Protein AF-A0A847N2Q4-F1 (afdb_monomer_lite)

Secondary structure (DSSP, 8-state):
--TTSTTHHHHHHHHHHHHHHHHHHHH-GGGGGS-HHHHHHHHHHHHHHHHHHHHHHHHHS-TT-HHHHHHHHHHHHHHHHH-S-SHHHHHHHHHHHHHHH-

Sequence (102 aa):
MNTQLPFIIPILVSALATFLVRILPYYVTFLDRLPPFLSRSLRLLPIAALGPLIFPGVIVDFPNRWYAGLVAVMVSSLIAYRRNGMIIPILSSILVTYLLLL

Foldseek 3Di:
DDPPPPPVVVVVVVVVVVVCVVCCVVPPPCLVVDDPVVVVVVVCVVVVVCCVVVVVCCQPVCPPCSVQSVVLLVVLVVVVVVDPDPPVSVVSSVVSSVVSVD

pLDDT: mean 85.23, std 9.88, range [46.88, 95.31]

Structure (mmCIF, N/CA/C/O backbone):
data_AF-A0A847N2Q4-F1
#
_entry.id   AF-A0A847N2Q4-F1
#
loop_
_atom_site.group_PDB
_atom_site.id
_atom_site.type_symbol
_atom_site.label_atom_id
_atom_site.label_alt_id
_atom_site.label_comp_id
_atom_site.label_asym_id
_atom_site.label_entity_id
_atom_site.label_seq_id
_atom_site.pdbx_PDB_ins_code
_atom_site.Cartn_x
_atom_site.Cartn_y
_atom_site.Cartn_z
_atom_site.occupancy
_atom_site.B_iso_or_equiv
_atom_site.auth_seq_id
_atom_site.auth_comp_id
_atom_site.auth_asym_id
_atom_site.auth_atom_id
_atom_site.pdbx_PDB_model_num
ATOM 1 N N . MET A 1 1 ? 35.613 -19.715 10.693 1.00 46.88 1 MET A N 1
ATOM 2 C CA . MET A 1 1 ? 34.349 -20.388 11.070 1.00 46.88 1 MET A CA 1
ATOM 3 C C . MET A 1 1 ? 33.524 -19.463 11.971 1.00 46.88 1 MET A C 1
ATOM 5 O O . MET A 1 1 ? 33.681 -19.590 13.171 1.00 46.88 1 MET A O 1
ATOM 9 N N . ASN A 1 2 ? 32.731 -18.505 11.445 1.00 48.75 2 ASN A N 1
ATOM 10 C CA . ASN A 1 2 ? 31.549 -17.954 12.163 1.00 48.75 2 ASN A CA 1
ATOM 11 C C . ASN A 1 2 ? 30.664 -16.968 11.351 1.00 48.75 2 ASN A C 1
ATOM 13 O O . ASN A 1 2 ? 30.129 -16.008 11.894 1.00 48.75 2 ASN A O 1
ATOM 17 N N . THR A 1 3 ? 30.488 -17.155 10.041 1.00 60.59 3 THR A N 1
ATOM 18 C CA . THR A 1 3 ? 29.718 -16.213 9.195 1.00 60.59 3 THR A CA 1
ATOM 19 C C . THR A 1 3 ? 28.225 -16.548 9.059 1.00 60.59 3 THR A C 1
ATOM 21 O O . THR A 1 3 ? 27.536 -15.913 8.272 1.00 60.59 3 THR A O 1
ATOM 24 N N . GLN A 1 4 ? 27.699 -17.499 9.844 1.00 59.22 4 GLN A N 1
ATOM 25 C CA . GLN A 1 4 ? 26.274 -17.886 9.838 1.00 59.22 4 GLN A CA 1
ATOM 26 C C . GLN A 1 4 ? 25.411 -17.094 10.847 1.00 59.22 4 GLN A C 1
ATOM 28 O O . GLN A 1 4 ? 24.186 -17.149 10.800 1.00 59.22 4 GLN A O 1
ATOM 33 N N . LEU A 1 5 ? 26.033 -16.314 11.744 1.00 59.56 5 LEU A N 1
ATOM 34 C CA . LEU A 1 5 ? 25.346 -15.497 12.754 1.00 59.56 5 LEU A CA 1
ATOM 35 C C . LEU A 1 5 ? 24.836 -14.097 12.320 1.00 59.56 5 LEU A C 1
ATOM 37 O O . LEU A 1 5 ? 24.027 -13.548 13.071 1.00 59.56 5 LEU A O 1
ATOM 41 N N . PRO A 1 6 ? 25.217 -13.474 11.177 1.00 69.88 6 PRO A N 1
ATOM 42 C CA . PRO A 1 6 ? 24.822 -12.088 10.906 1.00 69.88 6 PRO A CA 1
ATOM 43 C C . PRO A 1 6 ? 23.334 -11.933 10.558 1.00 69.88 6 PRO A C 1
ATOM 45 O O . PRO A 1 6 ? 22.818 -10.822 10.609 1.00 69.88 6 PRO A O 1
ATOM 48 N N . PHE A 1 7 ? 22.625 -13.022 10.241 1.00 78.44 7 PHE A N 1
ATOM 49 C CA . PHE A 1 7 ? 21.211 -12.975 9.851 1.00 78.44 7 PHE A CA 1
ATOM 50 C C . PHE A 1 7 ? 20.244 -13.198 11.018 1.00 78.44 7 PHE A C 1
ATOM 52 O O . PHE A 1 7 ? 19.128 -12.687 10.992 1.00 78.44 7 PHE A O 1
ATOM 59 N N . ILE A 1 8 ? 20.661 -13.910 12.070 1.00 85.62 8 ILE A N 1
ATOM 60 C CA . ILE A 1 8 ? 19.781 -14.236 13.205 1.00 85.62 8 ILE A CA 1
ATOM 61 C C . ILE A 1 8 ? 19.359 -12.966 13.948 1.00 85.62 8 ILE A C 1
ATOM 63 O O . ILE A 1 8 ? 18.192 -12.815 14.297 1.00 85.62 8 ILE A O 1
ATOM 67 N N . ILE A 1 9 ? 20.289 -12.031 14.147 1.00 88.56 9 ILE A N 1
ATOM 68 C CA . ILE A 1 9 ? 20.039 -10.772 14.858 1.00 88.56 9 ILE A CA 1
ATOM 69 C C . ILE A 1 9 ? 18.968 -9.918 14.147 1.00 88.56 9 ILE A C 1
ATOM 71 O O . ILE A 1 9 ? 17.964 -9.607 14.787 1.00 88.56 9 ILE A O 1
ATOM 75 N N . PRO A 1 10 ? 19.090 -9.562 12.851 1.00 88.88 10 PRO A N 1
ATOM 76 C CA . PRO A 1 10 ? 18.062 -8.776 12.166 1.00 88.88 10 PRO A CA 1
ATOM 77 C C . PRO A 1 10 ? 16.721 -9.511 12.041 1.00 88.88 10 PRO A C 1
ATOM 79 O O . PRO A 1 10 ? 15.672 -8.870 12.117 1.00 88.88 10 PRO A O 1
ATOM 82 N N . ILE A 1 11 ? 16.718 -10.843 11.918 1.00 90.06 11 ILE A N 1
ATOM 83 C CA . ILE A 1 11 ? 15.478 -11.635 11.939 1.00 90.06 11 ILE A CA 1
ATOM 84 C C . ILE A 1 11 ? 14.800 -11.524 13.308 1.00 90.06 11 ILE A C 1
ATOM 86 O O . ILE A 1 11 ? 13.611 -11.231 13.376 1.00 90.06 11 ILE A O 1
ATOM 90 N N . LEU A 1 12 ? 15.542 -11.702 14.402 1.00 91.75 12 LEU A N 1
ATOM 91 C CA . LEU A 1 12 ? 14.983 -11.621 15.750 1.00 91.75 12 LEU A CA 1
ATOM 92 C C . LEU A 1 12 ? 14.474 -10.207 16.063 1.00 91.75 12 LEU A C 1
ATOM 94 O O . LEU A 1 12 ? 13.387 -10.052 16.613 1.00 91.75 12 LEU A O 1
ATOM 98 N N . VAL A 1 13 ? 15.220 -9.176 15.657 1.00 92.44 13 VAL A N 1
ATOM 99 C CA . VAL A 1 13 ? 14.832 -7.769 15.831 1.00 92.44 13 VAL A CA 1
ATOM 100 C C . VAL A 1 13 ? 13.582 -7.430 15.015 1.00 92.44 13 VAL A C 1
ATOM 102 O O . VAL A 1 13 ? 12.649 -6.843 15.558 1.00 92.44 13 VAL A O 1
ATOM 105 N N . SER A 1 14 ? 13.517 -7.818 13.738 1.00 91.62 14 SER A N 1
ATOM 106 C CA . SER A 1 14 ? 12.342 -7.564 12.888 1.00 91.62 14 SER A CA 1
ATOM 107 C C . SER A 1 14 ? 11.114 -8.355 13.341 1.00 91.62 14 SER A C 1
ATOM 109 O O . SER A 1 14 ? 10.007 -7.809 13.363 1.00 91.62 14 SER A O 1
ATOM 111 N N . ALA A 1 15 ? 11.299 -9.604 13.777 1.00 91.19 15 ALA A N 1
ATOM 112 C CA . ALA A 1 15 ? 10.242 -10.415 14.364 1.00 91.19 15 ALA A CA 1
ATOM 113 C C . ALA A 1 15 ? 9.693 -9.763 15.637 1.00 91.19 15 ALA A C 1
ATOM 115 O O . ALA A 1 15 ? 8.481 -9.588 15.754 1.00 91.19 15 ALA A O 1
ATOM 116 N N . LEU A 1 16 ? 10.569 -9.336 16.553 1.00 94.25 16 LEU A N 1
ATOM 117 C CA . LEU A 1 16 ? 10.173 -8.694 17.804 1.00 94.25 16 LEU A CA 1
ATOM 118 C C . LEU A 1 16 ? 9.487 -7.348 17.546 1.00 94.25 16 LEU A C 1
ATOM 120 O O . LEU A 1 16 ? 8.418 -7.104 18.098 1.00 94.25 16 LEU A O 1
ATOM 124 N N . ALA A 1 17 ? 10.026 -6.518 16.648 1.00 93.19 17 ALA A N 1
ATOM 125 C CA . ALA A 1 17 ? 9.414 -5.251 16.252 1.00 93.19 17 ALA A CA 1
ATOM 126 C C . ALA A 1 17 ? 8.009 -5.449 15.656 1.00 93.19 17 ALA A C 1
ATOM 128 O O . ALA A 1 17 ? 7.062 -4.777 16.065 1.00 93.19 17 ALA A O 1
ATOM 129 N N . THR A 1 18 ? 7.843 -6.409 14.739 1.00 91.19 18 THR A N 1
ATOM 130 C CA . THR A 1 18 ? 6.541 -6.701 14.116 1.00 91.19 18 THR A CA 1
ATOM 131 C C . THR A 1 18 ? 5.546 -7.231 15.141 1.00 91.19 18 THR A C 1
ATOM 133 O O . THR A 1 18 ? 4.391 -6.809 15.154 1.00 91.19 18 THR A O 1
ATOM 136 N N . PHE A 1 19 ? 5.989 -8.139 16.016 1.00 89.94 19 PHE A N 1
ATOM 137 C CA . PHE A 1 19 ? 5.151 -8.712 17.063 1.00 89.94 19 PHE A CA 1
ATOM 138 C C . PHE A 1 19 ? 4.672 -7.621 18.023 1.00 89.94 19 PHE A C 1
ATOM 140 O O . PHE A 1 19 ? 3.477 -7.521 18.285 1.00 89.94 19 PHE A O 1
ATOM 147 N N . LEU A 1 20 ? 5.570 -6.730 18.448 1.00 89.19 20 LEU A N 1
ATOM 148 C CA . LEU A 1 20 ? 5.247 -5.625 19.345 1.00 89.19 20 LEU A CA 1
ATOM 149 C C . LEU A 1 20 ? 4.206 -4.675 18.733 1.00 89.19 20 LEU A C 1
ATOM 151 O O . LEU A 1 20 ? 3.201 -4.380 19.376 1.00 89.19 20 LEU A O 1
ATOM 155 N N . VAL A 1 21 ? 4.388 -4.270 17.469 1.00 86.62 21 VAL A N 1
ATOM 156 C CA . VAL A 1 21 ? 3.419 -3.431 16.736 1.00 86.62 21 VAL A CA 1
ATOM 157 C C . VAL A 1 21 ? 2.057 -4.124 16.603 1.00 86.62 21 VAL A C 1
ATOM 159 O O . VAL A 1 21 ? 1.027 -3.456 16.663 1.00 86.62 21 VAL A O 1
ATOM 162 N N . ARG A 1 22 ? 2.024 -5.457 16.467 1.00 84.06 22 ARG A N 1
ATOM 163 C CA . ARG A 1 22 ? 0.784 -6.247 16.344 1.00 84.06 22 ARG A CA 1
ATOM 164 C C . ARG A 1 22 ? 0.034 -6.426 17.661 1.00 84.06 22 ARG A C 1
ATOM 166 O O . ARG A 1 22 ? -1.191 -6.486 17.642 1.00 84.06 22 ARG A O 1
ATOM 173 N N . ILE A 1 23 ? 0.749 -6.527 18.781 1.00 87.00 23 ILE A N 1
ATOM 174 C CA . ILE A 1 23 ? 0.156 -6.667 20.121 1.00 87.00 23 ILE A CA 1
ATOM 175 C C . ILE A 1 23 ? -0.285 -5.309 20.678 1.00 87.00 23 ILE A C 1
ATOM 177 O O . ILE A 1 23 ? -1.225 -5.240 21.468 1.00 87.00 23 ILE A O 1
ATOM 181 N N . LEU A 1 24 ? 0.362 -4.221 20.250 1.00 81.94 24 LEU A N 1
ATOM 182 C CA . LEU A 1 24 ? 0.026 -2.855 20.644 1.00 81.94 24 LEU A CA 1
ATOM 183 C C . LEU A 1 24 ? -1.484 -2.539 20.538 1.00 81.94 24 LEU A C 1
ATOM 185 O O . LEU A 1 24 ? -2.049 -2.101 21.539 1.00 81.94 24 LEU A O 1
ATOM 189 N N . PRO A 1 25 ? -2.190 -2.805 19.418 1.00 75.38 25 PRO A N 1
ATOM 190 C CA . PRO A 1 25 ? -3.631 -2.557 19.335 1.00 75.38 25 PRO A CA 1
ATOM 191 C C . PRO A 1 25 ? -4.475 -3.423 20.284 1.00 75.38 25 PRO A C 1
ATOM 193 O O . PRO A 1 25 ? -5.604 -3.046 20.570 1.00 75.38 25 PRO A O 1
ATOM 196 N N . TYR A 1 26 ? -3.957 -4.552 20.781 1.00 77.50 26 TYR A N 1
ATOM 197 C CA . TYR A 1 26 ? -4.664 -5.411 21.739 1.00 77.50 26 TYR A CA 1
ATOM 198 C C . TYR A 1 26 ? -4.522 -4.917 23.188 1.00 77.50 26 TYR A C 1
ATOM 200 O O . TYR A 1 26 ? -5.476 -4.980 23.956 1.00 77.50 26 TYR A O 1
ATOM 208 N N . TYR A 1 27 ? -3.346 -4.405 23.568 1.00 76.44 27 TYR A N 1
ATOM 209 C CA . TYR A 1 27 ? -3.083 -3.932 24.936 1.00 76.44 27 TYR A CA 1
ATOM 210 C C . TYR A 1 27 ? -3.474 -2.468 25.177 1.00 76.44 27 TYR A C 1
ATOM 212 O O . TYR A 1 27 ? -3.689 -2.065 26.320 1.00 76.44 27 TYR A O 1
ATOM 220 N N . VAL A 1 28 ? -3.563 -1.649 24.127 1.00 73.62 28 VAL A N 1
ATOM 221 C CA . VAL A 1 28 ? -3.883 -0.224 24.261 1.00 73.62 28 VAL A CA 1
ATOM 222 C C . VAL A 1 28 ? -5.402 -0.019 24.293 1.00 73.62 28 VAL A C 1
ATOM 224 O O . VAL A 1 28 ? -6.027 0.313 23.292 1.00 73.62 28 VAL A O 1
ATOM 227 N N . THR A 1 29 ? -6.002 -0.133 25.480 1.00 66.00 29 THR A N 1
ATOM 228 C CA . THR A 1 29 ? -7.433 0.168 25.728 1.00 66.00 29 THR A CA 1
ATOM 229 C C . THR A 1 29 ? -7.770 1.659 25.554 1.00 66.00 29 THR A C 1
ATOM 231 O O . THR A 1 29 ? -8.929 2.046 25.438 1.00 66.00 29 THR A O 1
ATOM 234 N N . PHE A 1 30 ? -6.758 2.535 25.496 1.00 66.88 30 PHE A N 1
ATOM 235 C CA . PHE A 1 30 ? -6.953 3.968 25.243 1.00 66.88 30 PHE A CA 1
ATOM 236 C C . PHE A 1 30 ? -7.473 4.256 23.825 1.00 66.88 30 PHE A C 1
ATOM 238 O O . PHE A 1 30 ? -8.022 5.332 23.588 1.00 66.88 30 PHE A O 1
ATOM 245 N N . LEU A 1 31 ? -7.355 3.298 22.893 1.00 62.97 31 LEU A N 1
ATOM 246 C CA . LEU A 1 31 ? -7.924 3.428 21.551 1.00 62.97 31 LEU A CA 1
ATOM 247 C C . LEU A 1 31 ? -9.457 3.591 21.576 1.00 62.97 31 LEU A C 1
ATOM 249 O O . LEU A 1 31 ? -10.002 4.311 20.742 1.00 62.97 31 LEU A O 1
ATOM 253 N N . ASP A 1 32 ? -10.141 3.017 22.569 1.00 64.38 32 ASP A N 1
ATOM 254 C CA . ASP A 1 32 ? -11.594 3.166 22.739 1.00 64.38 32 ASP A CA 1
ATOM 255 C C . ASP A 1 32 ? -11.995 4.542 23.299 1.00 64.38 32 ASP A C 1
ATOM 257 O O . ASP A 1 32 ? -13.137 4.973 23.155 1.00 64.38 32 ASP A O 1
ATOM 261 N N . ARG A 1 33 ? -11.051 5.265 23.916 1.00 72.00 33 ARG A N 1
ATOM 262 C CA . ARG A 1 33 ? -11.238 6.629 24.450 1.00 72.00 33 ARG A CA 1
ATOM 263 C C . ARG A 1 33 ? -10.833 7.716 23.450 1.00 72.00 33 ARG A C 1
ATOM 265 O O . ARG A 1 33 ? -10.917 8.900 23.776 1.00 72.00 33 ARG A O 1
ATOM 272 N N . LEU A 1 34 ? -10.369 7.343 22.255 1.00 75.69 34 LEU A N 1
ATOM 273 C CA . LEU A 1 34 ? -9.937 8.304 21.244 1.00 75.69 34 LEU A CA 1
ATOM 274 C C . LEU A 1 34 ? -11.115 9.167 20.771 1.00 75.69 34 LEU A C 1
ATOM 276 O O . LEU A 1 34 ? -12.200 8.642 20.505 1.00 75.69 34 LEU A O 1
ATOM 280 N N . PRO A 1 35 ? -10.904 10.482 20.577 1.00 81.69 35 PRO A N 1
ATOM 281 C CA . PRO A 1 35 ? -11.919 11.334 19.984 1.00 81.69 35 PRO A CA 1
ATOM 282 C C . PRO A 1 35 ? -12.296 10.806 18.589 1.00 81.69 35 PRO A C 1
ATOM 284 O O . PRO A 1 35 ? -11.431 10.309 17.853 1.00 81.69 35 PRO A O 1
ATOM 287 N N . PRO A 1 36 ? -13.570 10.942 18.179 1.00 80.19 36 PRO A N 1
ATOM 288 C CA . PRO A 1 36 ? -14.093 10.327 16.957 1.00 80.19 36 PRO A CA 1
ATOM 289 C C . PRO A 1 36 ? -13.336 10.756 15.692 1.00 80.19 36 PRO A C 1
ATOM 291 O O . PRO A 1 36 ? -13.265 9.995 14.729 1.00 80.19 36 PRO A O 1
ATOM 294 N N . PHE A 1 37 ? -12.728 11.945 15.701 1.00 84.06 37 PHE A N 1
ATOM 295 C CA . PHE A 1 37 ? -11.876 12.432 14.620 1.00 84.06 37 PHE A CA 1
ATOM 296 C C . PHE A 1 37 ? -10.585 11.611 14.472 1.00 84.06 37 PHE A C 1
ATOM 298 O O . PHE A 1 37 ? -10.292 11.114 13.387 1.00 84.06 37 PHE A O 1
ATOM 305 N N . LEU A 1 38 ? -9.841 11.402 15.563 1.00 83.94 38 LEU A N 1
ATOM 306 C CA . LEU A 1 38 ? -8.548 10.714 15.519 1.00 83.94 38 LEU A CA 1
ATOM 307 C C . LEU A 1 38 ? -8.712 9.217 15.227 1.00 83.94 38 LEU A C 1
ATOM 309 O O . LEU A 1 38 ? -7.949 8.659 14.444 1.00 83.94 38 LEU A O 1
ATOM 313 N N . SER A 1 39 ? -9.756 8.586 15.772 1.00 83.19 39 SER A N 1
ATOM 314 C CA . SER A 1 39 ? -10.087 7.187 15.462 1.00 83.19 39 SER A CA 1
ATOM 315 C C . SER A 1 39 ? -10.393 6.982 13.969 1.00 83.19 39 SER A C 1
ATOM 317 O O . SER A 1 39 ? -9.911 6.027 13.356 1.00 83.19 39 SER A O 1
ATOM 319 N N . ARG A 1 40 ? -11.130 7.912 13.340 1.00 83.50 40 ARG A N 1
ATOM 320 C CA . ARG A 1 40 ? -11.387 7.880 11.889 1.00 83.50 40 ARG A CA 1
ATOM 321 C C . ARG A 1 40 ? -10.105 8.079 11.079 1.00 83.50 40 ARG A C 1
ATOM 323 O O . ARG A 1 40 ? -9.874 7.317 10.146 1.00 83.50 40 ARG A O 1
ATOM 330 N N . SER A 1 41 ? -9.248 9.026 11.460 1.00 87.00 41 SER A N 1
ATOM 331 C CA . SER A 1 41 ? -7.963 9.255 10.782 1.00 87.00 41 SER A CA 1
ATOM 332 C C . SER A 1 41 ? -7.025 8.047 10.876 1.00 87.00 41 SER A C 1
ATOM 334 O O . SER A 1 41 ? -6.439 7.650 9.872 1.00 87.00 41 SER A O 1
ATOM 336 N N . LEU A 1 42 ? -6.934 7.396 12.042 1.00 83.81 42 LEU A N 1
ATOM 337 C CA . LEU A 1 42 ? -6.116 6.191 12.229 1.00 83.81 42 LEU A CA 1
ATOM 338 C C . LEU A 1 42 ? -6.616 5.001 11.394 1.00 83.81 42 LEU A C 1
ATOM 340 O O . LEU A 1 42 ? -5.803 4.217 10.915 1.00 83.81 42 LEU A O 1
ATOM 344 N N . ARG A 1 43 ? -7.930 4.883 11.154 1.00 83.56 43 ARG A N 1
ATOM 345 C CA . ARG A 1 43 ? -8.492 3.862 10.244 1.00 83.56 43 ARG A CA 1
ATOM 346 C C . ARG A 1 43 ? -8.142 4.110 8.776 1.00 83.56 43 ARG A C 1
ATOM 348 O O . ARG A 1 43 ? -8.054 3.157 8.009 1.00 83.56 43 ARG A O 1
ATOM 355 N N . LEU A 1 44 ? -7.949 5.369 8.388 1.00 88.69 44 LEU A N 1
ATOM 356 C CA . LEU A 1 44 ? -7.559 5.754 7.029 1.00 88.69 44 LEU A CA 1
ATOM 357 C C . LEU A 1 44 ? -6.043 5.710 6.819 1.00 88.69 44 LEU A C 1
ATOM 359 O O . LEU A 1 44 ? -5.593 5.611 5.681 1.00 88.69 44 LEU A O 1
ATOM 363 N N . LEU A 1 45 ? -5.259 5.738 7.898 1.00 89.81 45 LEU A N 1
ATOM 364 C CA . LEU A 1 45 ? -3.799 5.767 7.858 1.00 89.81 45 LEU A CA 1
ATOM 365 C C . LEU A 1 45 ? -3.182 4.618 7.037 1.00 89.81 45 LEU A C 1
ATOM 367 O O . LEU A 1 45 ? -2.329 4.914 6.203 1.00 89.81 45 LEU A O 1
ATOM 371 N N . PRO A 1 46 ? -3.621 3.346 7.155 1.00 87.50 46 PRO A N 1
ATOM 372 C CA . PRO A 1 46 ? -3.099 2.267 6.315 1.00 87.50 46 PRO A CA 1
ATOM 373 C C . PRO A 1 46 ? -3.323 2.515 4.820 1.00 87.50 46 PRO A C 1
ATOM 375 O O . PRO A 1 46 ? -2.422 2.318 4.015 1.00 87.50 46 PRO A O 1
ATOM 378 N N . ILE A 1 47 ? -4.508 2.997 4.443 1.00 86.06 47 ILE A N 1
ATOM 379 C CA . ILE A 1 47 ? -4.856 3.287 3.045 1.00 86.06 47 ILE A CA 1
ATOM 380 C C . ILE A 1 47 ? -4.058 4.491 2.530 1.00 86.06 47 ILE A C 1
ATOM 382 O O . ILE A 1 47 ? -3.522 4.450 1.423 1.00 86.06 47 ILE A O 1
ATOM 386 N N . ALA A 1 48 ? -3.925 5.531 3.356 1.00 91.12 48 ALA A N 1
ATOM 387 C CA . ALA A 1 48 ? -3.146 6.724 3.048 1.00 91.12 48 ALA A CA 1
ATOM 388 C C . ALA A 1 48 ? -1.642 6.438 2.931 1.00 91.12 48 ALA A C 1
ATOM 390 O O . ALA A 1 48 ? -0.965 7.112 2.165 1.00 91.12 48 ALA A O 1
ATOM 391 N N . ALA A 1 49 ? -1.122 5.443 3.655 1.00 91.56 49 ALA A N 1
ATOM 392 C CA . ALA A 1 49 ? 0.264 5.003 3.543 1.00 91.56 49 ALA A CA 1
ATOM 393 C C . ALA A 1 49 ? 0.491 4.114 2.308 1.00 91.56 49 ALA A C 1
ATOM 395 O O . ALA A 1 49 ? 1.454 4.319 1.575 1.00 91.56 49 ALA A O 1
ATOM 396 N N . LEU A 1 50 ? -0.397 3.145 2.049 1.00 90.38 50 LEU A N 1
ATOM 397 C CA . LEU A 1 50 ? -0.237 2.189 0.946 1.00 90.38 50 LEU A CA 1
ATOM 398 C C . LEU A 1 50 ? -0.299 2.849 -0.436 1.00 90.38 50 LEU A C 1
ATOM 400 O O . LEU A 1 50 ? 0.469 2.469 -1.316 1.00 90.38 50 LEU A O 1
ATOM 404 N N . GLY A 1 51 ? -1.179 3.836 -0.635 1.00 89.31 51 GLY A N 1
ATOM 405 C CA . GLY A 1 51 ? -1.343 4.502 -1.932 1.00 89.31 51 GLY A CA 1
ATOM 406 C C . GLY A 1 51 ? -0.037 5.122 -2.453 1.00 89.31 51 GLY A C 1
ATOM 407 O O . GLY A 1 51 ? 0.489 4.649 -3.458 1.00 89.31 51 GLY A O 1
ATOM 408 N N . PRO A 1 52 ? 0.535 6.127 -1.767 1.00 90.38 52 PRO A N 1
ATOM 409 C CA . PRO A 1 52 ? 1.785 6.776 -2.163 1.00 90.38 52 PRO A CA 1
ATOM 410 C C . PRO A 1 52 ? 3.009 5.860 -2.122 1.00 90.38 52 PRO A C 1
ATOM 412 O O . PRO A 1 52 ? 3.995 6.166 -2.778 1.00 90.38 52 PRO A O 1
ATOM 415 N N . LEU A 1 53 ? 2.973 4.767 -1.353 1.00 91.44 53 LEU A N 1
ATOM 416 C CA . LEU A 1 53 ? 4.085 3.819 -1.282 1.00 91.4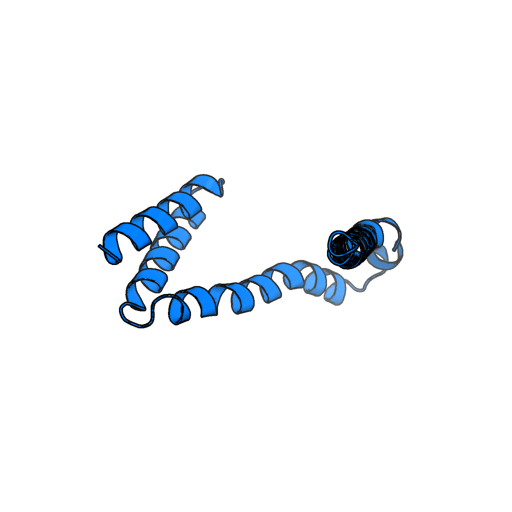4 53 LEU A CA 1
ATOM 417 C C . LEU A 1 53 ? 4.133 2.900 -2.509 1.00 91.44 53 LEU A C 1
ATOM 419 O O . LEU A 1 53 ? 5.209 2.624 -3.028 1.00 91.44 53 LEU A O 1
ATOM 423 N N . ILE A 1 54 ? 2.974 2.432 -2.977 1.00 90.44 54 ILE A N 1
ATOM 424 C CA . ILE A 1 54 ? 2.880 1.478 -4.092 1.00 90.44 54 ILE A CA 1
ATOM 425 C C . ILE A 1 54 ? 2.822 2.205 -5.439 1.00 90.44 54 ILE A C 1
ATOM 427 O O . ILE A 1 54 ? 3.449 1.776 -6.406 1.00 90.44 54 ILE A O 1
ATOM 431 N N . PHE A 1 55 ? 2.090 3.319 -5.513 1.00 90.44 55 PHE A N 1
ATOM 432 C CA . PHE A 1 55 ? 1.860 4.055 -6.756 1.00 90.44 55 PHE A CA 1
ATOM 433 C C . PHE A 1 55 ? 3.128 4.470 -7.530 1.00 90.44 55 PHE A C 1
ATOM 435 O O . PHE A 1 55 ? 3.134 4.295 -8.747 1.00 90.44 55 PHE A O 1
ATOM 442 N N . PRO A 1 56 ? 4.216 4.972 -6.911 1.00 89.50 56 PRO A N 1
ATOM 443 C CA . PRO A 1 56 ? 5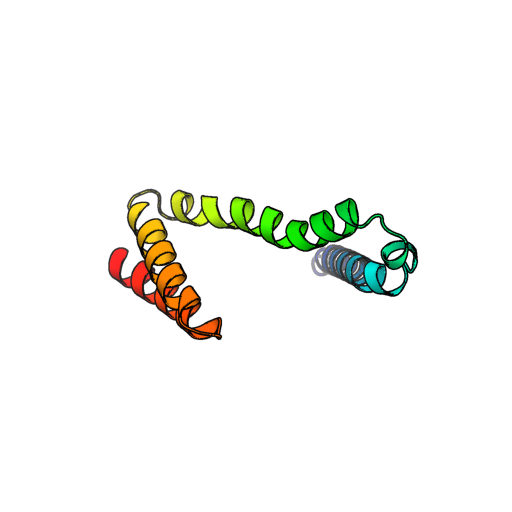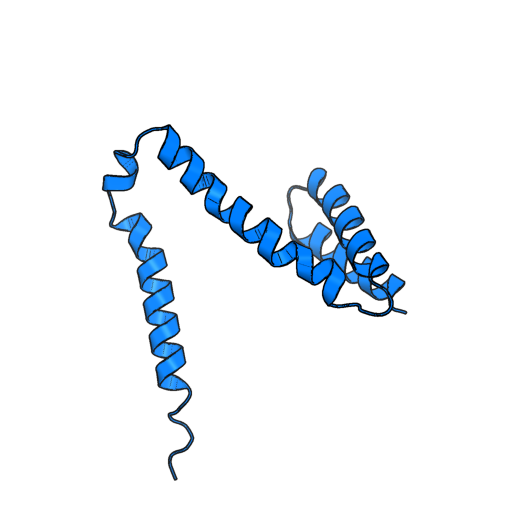.414 5.343 -7.662 1.00 89.50 56 PRO A CA 1
ATOM 444 C C . PRO A 1 56 ? 6.096 4.142 -8.330 1.00 89.50 56 PRO A C 1
ATOM 446 O O . PRO A 1 56 ? 6.632 4.301 -9.425 1.00 89.50 56 PRO A O 1
ATOM 449 N N . GLY A 1 57 ? 6.025 2.940 -7.740 1.00 88.50 57 GLY A N 1
ATOM 450 C CA . GLY A 1 57 ? 6.611 1.726 -8.328 1.00 88.50 57 GLY A CA 1
ATOM 451 C C . GLY A 1 57 ? 6.035 1.406 -9.710 1.00 88.50 57 GLY A C 1
ATOM 452 O O . GLY A 1 57 ? 6.755 1.031 -10.625 1.00 88.50 57 GLY A O 1
ATOM 453 N N . VAL A 1 58 ? 4.754 1.716 -9.917 1.00 89.44 58 VAL A N 1
ATOM 454 C CA . VAL A 1 58 ? 4.044 1.534 -11.194 1.00 89.44 58 VAL A CA 1
ATOM 455 C C . VAL A 1 58 ? 4.717 2.281 -12.354 1.00 89.44 58 VAL A C 1
ATOM 457 O O . VAL A 1 58 ? 4.668 1.827 -13.495 1.00 89.44 58 VAL A O 1
ATOM 460 N N . ILE A 1 59 ? 5.325 3.434 -12.066 1.00 88.56 59 ILE A N 1
ATOM 461 C CA . ILE A 1 59 ? 5.941 4.318 -13.062 1.00 88.56 59 ILE A CA 1
ATOM 462 C C . ILE A 1 59 ? 7.451 4.062 -13.146 1.00 88.56 59 ILE A C 1
ATOM 464 O O . ILE A 1 59 ? 8.016 4.074 -14.238 1.00 88.56 59 ILE A O 1
ATOM 468 N N . VAL A 1 60 ? 8.103 3.840 -12.001 1.00 89.06 60 VAL A N 1
ATOM 469 C CA . VAL A 1 60 ? 9.568 3.764 -11.890 1.00 89.06 60 VAL A CA 1
ATOM 470 C C . VAL A 1 60 ? 10.122 2.396 -12.302 1.00 89.06 60 VAL A C 1
ATOM 472 O O . VAL A 1 60 ? 11.223 2.341 -12.848 1.00 89.06 60 VAL A O 1
ATOM 475 N N . ASP A 1 61 ? 9.370 1.308 -12.118 1.00 87.44 61 ASP A N 1
ATOM 476 C CA . ASP A 1 61 ? 9.871 -0.052 -12.372 1.00 87.44 61 ASP A CA 1
ATOM 477 C C . ASP A 1 61 ? 10.103 -0.350 -13.868 1.00 87.44 61 ASP A C 1
ATOM 479 O O . ASP A 1 61 ? 10.894 -1.230 -14.213 1.00 87.44 61 ASP A O 1
ATOM 483 N N . PHE A 1 62 ? 9.462 0.398 -14.778 1.00 85.38 62 PHE A N 1
ATOM 484 C CA . PHE A 1 62 ? 9.533 0.178 -16.230 1.00 85.38 62 PHE A CA 1
ATOM 485 C C . PHE A 1 62 ? 10.052 1.415 -16.983 1.00 85.38 62 PHE A C 1
ATOM 487 O O . PHE A 1 62 ? 9.282 2.068 -17.694 1.00 85.38 62 PHE A O 1
ATOM 494 N N . PRO A 1 63 ? 11.360 1.732 -16.912 1.00 76.88 63 PRO A N 1
ATOM 495 C CA . PRO A 1 63 ? 11.907 2.994 -17.420 1.00 76.88 63 PRO A CA 1
ATOM 496 C C . PRO A 1 63 ? 11.658 3.232 -18.919 1.00 76.88 63 PRO A C 1
ATOM 498 O O . PRO A 1 63 ? 11.483 4.372 -19.335 1.00 76.88 63 PRO A O 1
ATOM 501 N N . ASN A 1 64 ? 11.590 2.173 -19.735 1.00 79.88 64 ASN A N 1
ATOM 502 C CA . ASN A 1 64 ? 11.352 2.291 -21.181 1.00 79.88 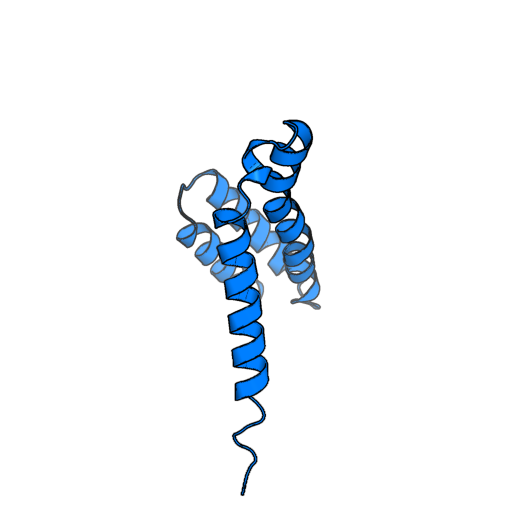64 ASN A CA 1
ATOM 503 C C . ASN A 1 64 ? 9.865 2.168 -21.579 1.00 79.88 64 ASN A C 1
ATOM 505 O O . ASN A 1 64 ? 9.485 2.527 -22.690 1.00 79.88 64 ASN A O 1
ATOM 509 N N . ARG A 1 65 ? 9.011 1.635 -20.693 1.00 85.25 65 ARG A N 1
ATOM 510 C CA . ARG A 1 65 ? 7.583 1.373 -20.955 1.00 85.25 65 ARG A CA 1
ATOM 511 C C . ARG A 1 65 ? 6.728 1.705 -19.726 1.00 85.25 65 ARG A C 1
ATOM 513 O O . ARG A 1 65 ? 5.946 0.878 -19.267 1.00 85.25 65 ARG A O 1
ATOM 520 N N . TRP A 1 66 ? 6.837 2.930 -19.213 1.00 86.88 66 TRP A N 1
ATOM 521 C CA . TRP A 1 66 ? 6.086 3.390 -18.031 1.00 86.88 66 TRP A CA 1
ATOM 522 C C . TRP A 1 66 ? 4.560 3.259 -18.187 1.00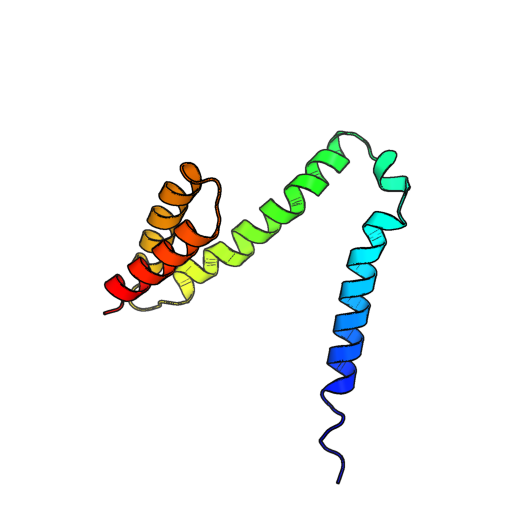 86.88 66 TRP A C 1
ATOM 524 O O . TRP A 1 66 ? 3.841 3.015 -17.219 1.00 86.88 66 TRP A O 1
ATOM 534 N N . TYR A 1 67 ? 4.058 3.351 -19.424 1.00 88.56 67 TYR A N 1
ATOM 535 C CA . TYR A 1 67 ? 2.649 3.129 -19.747 1.00 88.56 67 TYR A CA 1
ATOM 536 C C . TYR A 1 67 ? 2.163 1.720 -19.369 1.00 88.56 67 TYR A C 1
ATOM 538 O O . TYR A 1 67 ? 0.989 1.560 -19.046 1.00 88.56 67 TYR A O 1
ATOM 546 N N . ALA A 1 68 ? 3.040 0.706 -19.379 1.00 90.31 68 ALA A N 1
ATOM 547 C CA . ALA A 1 68 ? 2.665 -0.678 -19.089 1.00 90.31 68 ALA A CA 1
ATOM 548 C C . ALA A 1 68 ? 2.137 -0.840 -17.658 1.00 90.31 68 ALA A C 1
ATOM 550 O O . ALA A 1 68 ? 1.061 -1.405 -17.457 1.00 90.31 68 ALA A O 1
ATOM 551 N N . GLY A 1 69 ? 2.843 -0.268 -16.676 1.00 89.50 69 GLY A N 1
ATOM 552 C CA . GLY A 1 69 ? 2.395 -0.271 -15.285 1.00 89.50 69 GLY A CA 1
ATOM 553 C C . GLY A 1 69 ? 1.096 0.515 -15.103 1.00 89.50 69 GLY A C 1
ATOM 554 O O . GLY A 1 69 ? 0.165 0.043 -14.449 1.00 89.50 69 GLY A O 1
ATOM 555 N N . LEU A 1 70 ? 0.989 1.690 -15.729 1.00 92.00 70 LEU A N 1
ATOM 556 C CA . LEU A 1 70 ? -0.184 2.562 -15.603 1.00 92.00 70 LEU A CA 1
ATOM 557 C C . LEU A 1 70 ? -1.459 1.899 -16.152 1.00 92.00 70 LEU A C 1
ATOM 559 O O . LEU A 1 70 ? -2.510 1.931 -15.508 1.00 92.00 70 LEU A O 1
ATOM 563 N N . VAL A 1 71 ? -1.353 1.240 -17.310 1.00 93.44 71 VAL A N 1
ATOM 564 C CA . VAL A 1 71 ? -2.459 0.494 -17.927 1.00 93.44 71 VAL A CA 1
ATOM 565 C C . VAL A 1 71 ? -2.829 -0.727 -17.085 1.00 93.44 71 VAL A C 1
ATOM 567 O O . VAL A 1 71 ? -4.013 -0.953 -16.837 1.00 93.44 71 VAL A O 1
ATOM 570 N N . ALA A 1 72 ? -1.850 -1.483 -16.583 1.00 92.38 72 ALA A N 1
ATOM 571 C CA . ALA A 1 72 ? -2.111 -2.637 -15.723 1.00 92.38 72 ALA A CA 1
ATOM 572 C C . ALA A 1 72 ? -2.845 -2.256 -14.428 1.00 92.38 72 ALA A C 1
ATOM 574 O O . ALA A 1 72 ? -3.819 -2.913 -14.049 1.00 92.38 72 ALA A O 1
ATOM 575 N N . VAL A 1 73 ? -2.443 -1.155 -13.787 1.00 92.62 73 VAL A N 1
ATOM 576 C CA . VAL A 1 73 ? -3.108 -0.635 -12.585 1.00 92.62 73 VAL A CA 1
ATOM 577 C C . VAL A 1 73 ? -4.517 -0.137 -12.888 1.00 92.62 73 VAL A C 1
ATOM 579 O O . VAL A 1 73 ? -5.433 -0.442 -12.127 1.00 92.62 73 VAL A O 1
ATOM 582 N N . MET A 1 74 ? -4.728 0.569 -14.003 1.00 94.06 74 MET A N 1
ATOM 583 C CA . MET A 1 74 ? -6.068 0.996 -14.426 1.00 94.06 74 MET A CA 1
ATOM 584 C C . MET A 1 74 ? -7.004 -0.196 -14.660 1.00 94.06 74 MET A C 1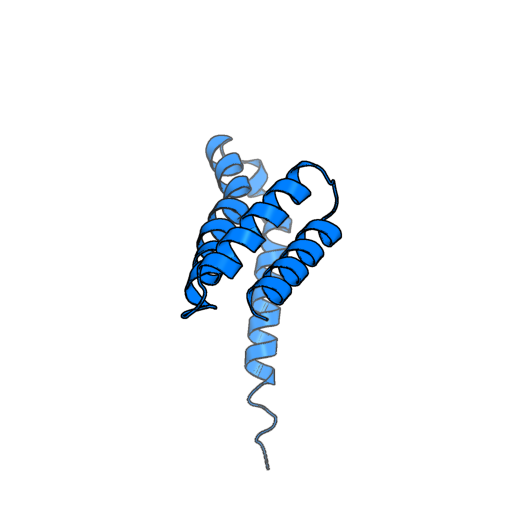
ATOM 586 O O . MET A 1 74 ? -8.119 -0.219 -14.135 1.00 94.06 74 MET A O 1
ATOM 590 N N . VAL A 1 75 ? -6.541 -1.211 -15.396 1.00 93.31 75 VAL A N 1
ATOM 591 C CA . VAL A 1 75 ? -7.320 -2.425 -15.684 1.00 93.31 75 VAL A CA 1
ATOM 592 C C . VAL A 1 75 ? -7.636 -3.187 -14.396 1.00 93.31 75 VAL A C 1
ATOM 594 O O . VAL A 1 75 ? -8.791 -3.542 -14.154 1.00 93.31 75 VAL A O 1
ATOM 597 N N . SER A 1 76 ? -6.637 -3.386 -13.535 1.00 92.75 76 SER A N 1
ATOM 598 C CA . SER A 1 76 ? -6.807 -4.069 -12.251 1.00 92.75 76 SER A CA 1
ATOM 599 C C . SER A 1 76 ? -7.759 -3.319 -11.315 1.00 92.75 76 SER A C 1
ATOM 601 O O . SER A 1 76 ? -8.635 -3.936 -10.712 1.00 92.75 76 SER A O 1
ATOM 603 N N . SER A 1 77 ? -7.668 -1.986 -11.254 1.00 91.94 77 SER A N 1
ATOM 604 C CA . SER A 1 77 ? -8.564 -1.132 -10.461 1.00 91.94 77 SER A CA 1
ATOM 605 C C . SER A 1 77 ? -10.024 -1.252 -10.915 1.00 91.94 77 SER A C 1
ATOM 607 O O . SER A 1 77 ? -10.925 -1.438 -10.093 1.00 91.94 77 SER A O 1
ATOM 609 N N . LEU A 1 78 ? -10.267 -1.253 -12.231 1.00 93.69 78 LEU A N 1
ATOM 610 C CA . LEU A 1 78 ? -11.611 -1.420 -12.788 1.00 93.69 78 LEU A CA 1
ATOM 611 C C . LEU A 1 78 ? -12.200 -2.804 -12.465 1.00 93.69 78 LEU A C 1
ATOM 613 O O . LEU A 1 78 ? -13.382 -2.926 -12.137 1.00 93.69 78 LEU A O 1
ATOM 617 N N . ILE A 1 79 ? -11.374 -3.852 -12.523 1.00 91.56 79 ILE A N 1
ATOM 618 C CA . ILE A 1 79 ? -11.777 -5.224 -12.185 1.00 91.56 79 ILE A CA 1
ATOM 619 C C . ILE A 1 79 ? -12.029 -5.366 -10.677 1.00 91.56 79 ILE A C 1
ATOM 621 O O . ILE A 1 79 ? -13.000 -6.017 -10.278 1.00 91.56 79 ILE A O 1
ATOM 625 N N . ALA A 1 80 ? -11.199 -4.733 -9.844 1.00 91.88 80 ALA A N 1
ATOM 626 C CA . ALA A 1 80 ? -11.334 -4.728 -8.390 1.00 91.88 80 ALA A CA 1
ATOM 627 C C . ALA A 1 80 ? -12.644 -4.079 -7.934 1.00 91.88 80 ALA A C 1
ATOM 629 O O . ALA A 1 80 ? -13.273 -4.581 -7.008 1.00 91.88 80 ALA A O 1
ATOM 630 N N . TYR A 1 81 ? -13.111 -3.032 -8.621 1.00 88.81 81 TYR A N 1
ATOM 631 C CA . TYR A 1 81 ? -14.381 -2.380 -8.287 1.00 88.81 81 TYR A CA 1
ATOM 632 C C . TYR A 1 81 ? -15.592 -3.323 -8.396 1.00 88.81 81 TYR A C 1
ATOM 634 O O . TYR A 1 81 ? -16.591 -3.154 -7.701 1.00 88.81 81 TYR A O 1
ATOM 642 N N . ARG A 1 82 ? -15.515 -4.340 -9.262 1.00 86.62 82 ARG A N 1
ATOM 643 C CA . ARG A 1 82 ? -16.640 -5.230 -9.583 1.00 86.62 82 ARG A CA 1
ATOM 644 C C . ARG A 1 82 ? -16.548 -6.613 -8.919 1.00 86.62 82 ARG A C 1
ATOM 646 O O . ARG A 1 82 ? -17.516 -7.371 -8.959 1.00 86.62 82 ARG A O 1
ATOM 653 N N . ARG A 1 83 ? -15.405 -6.976 -8.326 1.00 78.38 83 ARG A N 1
ATOM 654 C CA . ARG A 1 83 ? -15.150 -8.291 -7.705 1.00 78.38 83 ARG A CA 1
ATOM 655 C C . ARG A 1 83 ? -14.818 -8.135 -6.218 1.00 78.38 83 ARG A C 1
ATOM 657 O O . ARG A 1 83 ? -13.862 -7.465 -5.870 1.00 78.38 83 ARG A O 1
ATOM 664 N N . ASN A 1 84 ? -15.490 -8.900 -5.355 1.00 75.50 84 ASN A N 1
ATOM 665 C CA . ASN A 1 84 ? -15.187 -8.970 -3.912 1.00 75.50 84 ASN A CA 1
ATOM 666 C C . ASN A 1 84 ? -13.860 -9.683 -3.552 1.00 75.50 84 ASN A C 1
ATOM 668 O O . ASN A 1 84 ? -13.609 -9.948 -2.380 1.00 75.50 84 ASN A O 1
ATOM 672 N N . GLY A 1 85 ? -13.023 -10.050 -4.529 1.00 86.00 85 GLY A N 1
ATOM 673 C CA . GLY A 1 85 ? -11.824 -10.864 -4.311 1.00 86.00 85 GLY A CA 1
ATOM 674 C C . GLY A 1 85 ? -10.558 -10.201 -4.839 1.00 86.00 85 GLY A C 1
ATOM 675 O O . GLY A 1 85 ? -10.565 -9.644 -5.932 1.00 86.00 85 GLY A O 1
ATOM 676 N N . MET A 1 86 ? -9.457 -10.328 -4.094 1.00 88.06 86 MET A N 1
ATOM 677 C CA . MET A 1 86 ? -8.151 -9.760 -4.465 1.00 88.06 86 MET A CA 1
ATOM 678 C C . MET A 1 86 ? -7.424 -10.548 -5.562 1.00 88.06 86 MET A C 1
ATOM 680 O O . MET A 1 86 ? -6.643 -9.973 -6.314 1.00 88.06 86 MET A O 1
ATOM 684 N N . ILE A 1 87 ? -7.696 -11.850 -5.688 1.00 93.00 87 ILE A N 1
ATOM 685 C CA . ILE A 1 87 ? -6.953 -12.743 -6.592 1.00 93.00 87 ILE A CA 1
ATOM 686 C C . ILE A 1 87 ? -7.084 -12.294 -8.054 1.00 93.00 87 ILE A C 1
ATOM 688 O O . ILE A 1 87 ? -6.090 -12.208 -8.767 1.00 93.00 87 ILE A O 1
ATOM 692 N N . ILE A 1 88 ? -8.304 -11.981 -8.499 1.00 92.62 88 ILE A N 1
ATOM 693 C CA . ILE A 1 88 ? -8.594 -11.685 -9.911 1.00 92.62 88 ILE A CA 1
ATOM 694 C C . ILE A 1 88 ? -7.956 -10.353 -10.362 1.00 92.62 88 ILE A C 1
ATOM 696 O O . ILE A 1 88 ? -7.288 -10.360 -11.397 1.00 92.62 88 ILE A O 1
ATOM 700 N N . PRO A 1 89 ? -8.078 -9.237 -9.611 1.00 93.12 89 PRO A N 1
ATOM 701 C CA . PRO A 1 89 ? -7.350 -8.001 -9.905 1.00 93.12 89 PRO A CA 1
ATOM 702 C C . PRO A 1 89 ? -5.834 -8.203 -9.991 1.00 93.12 89 PRO A C 1
ATOM 704 O O . PRO A 1 89 ? -5.208 -7.769 -10.958 1.00 93.12 89 PRO A O 1
ATOM 707 N N . ILE A 1 90 ? -5.237 -8.924 -9.035 1.00 92.62 90 ILE A N 1
ATOM 708 C CA . ILE A 1 90 ? -3.787 -9.171 -9.023 1.00 92.62 90 ILE A CA 1
ATOM 709 C C . ILE A 1 90 ? -3.363 -9.922 -10.288 1.00 92.62 90 ILE A C 1
ATOM 711 O O . ILE A 1 90 ? -2.449 -9.485 -10.987 1.00 92.62 90 ILE A O 1
ATOM 715 N N . LEU A 1 91 ? -4.070 -11.003 -10.624 1.00 94.88 91 LEU A N 1
ATOM 716 C CA . LEU A 1 91 ? -3.774 -11.805 -11.810 1.00 94.88 91 LEU A CA 1
ATOM 717 C C . LEU A 1 91 ? -3.912 -10.985 -13.099 1.00 94.88 91 LEU A C 1
ATOM 719 O O . LEU A 1 91 ? -3.071 -11.090 -13.988 1.00 94.88 91 LEU A O 1
ATOM 723 N N . SER A 1 92 ? -4.933 -10.125 -13.177 1.00 93.00 92 SER A N 1
ATOM 724 C CA . SER A 1 92 ? -5.125 -9.231 -14.322 1.00 93.00 92 SER A CA 1
ATOM 725 C C . SER A 1 92 ? -3.989 -8.215 -14.468 1.00 93.00 92 SER A C 1
ATOM 727 O O . SER A 1 92 ? -3.503 -8.018 -15.577 1.00 93.00 92 SER A O 1
ATOM 729 N N . SER A 1 93 ? -3.506 -7.640 -13.359 1.00 92.88 93 SER A N 1
ATOM 730 C CA . SER A 1 93 ? -2.383 -6.695 -13.363 1.00 92.88 93 SER A CA 1
ATOM 731 C C . SER A 1 93 ? -1.112 -7.348 -13.907 1.00 92.88 93 SER A C 1
ATOM 733 O O . SER A 1 93 ? -0.456 -6.800 -14.793 1.00 92.88 93 SER A O 1
ATOM 735 N N . ILE A 1 94 ? -0.799 -8.558 -13.432 1.00 93.50 94 ILE A N 1
ATOM 736 C CA . ILE A 1 94 ? 0.366 -9.330 -13.884 1.00 93.50 94 ILE A CA 1
ATOM 737 C C . ILE A 1 94 ? 0.251 -9.635 -15.381 1.00 93.50 94 ILE A C 1
ATOM 739 O O . ILE A 1 94 ? 1.194 -9.399 -16.132 1.00 93.50 94 ILE A O 1
ATOM 743 N N . LEU A 1 95 ? -0.912 -10.117 -15.825 1.00 95.31 95 LEU A N 1
ATOM 744 C CA . LEU A 1 95 ? -1.129 -10.537 -17.207 1.00 95.31 95 LEU A CA 1
ATOM 745 C C . LEU A 1 95 ? -1.067 -9.360 -18.193 1.00 95.31 95 LEU A C 1
ATOM 747 O O . LEU A 1 95 ? -0.420 -9.471 -19.231 1.00 95.31 95 LEU A O 1
ATOM 751 N N . VAL A 1 96 ? -1.683 -8.221 -17.856 1.00 93.31 96 VAL A N 1
ATOM 752 C CA . VAL A 1 96 ? -1.621 -6.997 -18.673 1.00 93.31 96 VAL A CA 1
ATOM 753 C C . VAL A 1 96 ? -0.200 -6.440 -18.726 1.00 93.31 96 VAL A C 1
ATOM 755 O O . VAL A 1 96 ? 0.273 -6.098 -19.807 1.00 93.31 96 VAL A O 1
ATOM 758 N N . THR A 1 97 ? 0.501 -6.397 -17.589 1.00 92.31 97 THR A N 1
ATOM 759 C CA . THR A 1 97 ? 1.898 -5.938 -17.542 1.00 92.31 97 THR A CA 1
ATOM 760 C C . THR A 1 97 ? 2.787 -6.820 -18.416 1.00 92.31 97 THR A C 1
ATOM 762 O O . THR A 1 97 ? 3.559 -6.310 -19.219 1.00 92.31 97 THR A O 1
ATOM 765 N N . TYR A 1 98 ? 2.641 -8.143 -18.313 1.00 92.88 98 TYR A N 1
ATOM 766 C CA . TYR A 1 98 ? 3.409 -9.100 -19.106 1.00 92.88 98 TYR A CA 1
ATOM 767 C C . TYR A 1 98 ? 3.151 -8.952 -20.613 1.00 92.88 98 TYR A C 1
ATOM 769 O O . TYR A 1 98 ? 4.099 -8.870 -21.387 1.00 92.88 98 TYR A O 1
ATOM 777 N N . LEU A 1 99 ? 1.883 -8.845 -21.029 1.00 92.31 99 LEU A N 1
ATOM 778 C CA . LEU A 1 99 ? 1.519 -8.638 -22.437 1.00 92.31 99 LEU A CA 1
ATOM 779 C C . LEU A 1 99 ? 2.050 -7.319 -23.010 1.00 92.31 99 LEU A C 1
ATOM 781 O O . LEU A 1 99 ? 2.391 -7.268 -24.185 1.00 92.31 99 LEU A O 1
ATOM 785 N N . LEU A 1 100 ? 2.110 -6.259 -22.201 1.00 89.00 100 LEU A N 1
ATOM 786 C CA . LEU A 1 100 ? 2.622 -4.950 -22.620 1.00 89.00 100 LEU A CA 1
ATOM 787 C C . LEU A 1 100 ? 4.152 -4.857 -22.607 1.00 89.00 100 LEU A C 1
ATOM 789 O O . LEU A 1 100 ? 4.698 -3.916 -23.186 1.00 89.00 100 LEU A O 1
ATOM 793 N N . LEU A 1 101 ? 4.844 -5.771 -21.925 1.00 87.31 101 LEU A N 1
ATOM 794 C CA . LEU A 1 101 ? 6.308 -5.838 -21.884 1.00 87.31 101 LEU A CA 1
ATOM 795 C C . LEU A 1 101 ? 6.904 -6.765 -22.945 1.00 87.31 101 LEU A C 1
ATOM 797 O O . LEU A 1 101 ? 8.064 -6.558 -23.305 1.00 87.31 101 LEU A O 1
ATOM 801 N N . LEU A 1 102 ? 6.129 -7.740 -23.431 1.00 87.25 102 LEU A N 1
ATOM 802 C CA . LEU A 1 102 ? 6.469 -8.549 -24.606 1.00 87.25 102 LEU A CA 1
ATOM 803 C C . LEU A 1 102 ? 6.731 -7.654 -25.834 1.00 87.25 102 LEU A C 1
ATOM 805 O O . LEU A 1 102 ? 7.640 -7.995 -26.616 1.00 87.25 102 LEU A O 1
#

Radius of gyration: 19.99 Å; chains: 1; bounding box: 51×33×50 Å